Protein AF-A0A397J0Q1-F1 (afdb_mo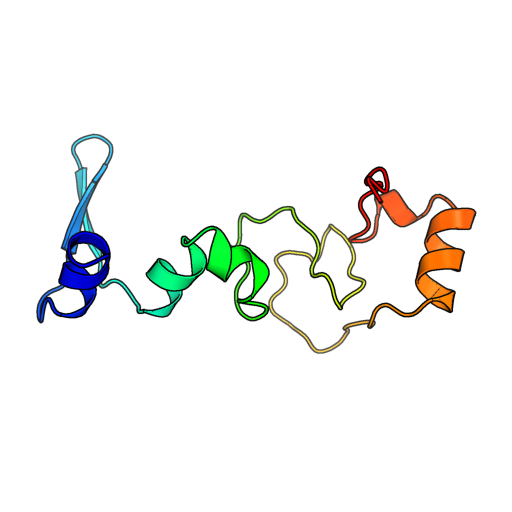nomer)

Organism: NCBI:txid1348612

Mean predicted aligned error: 14.28 Å

Structure (mmCIF, N/CA/C/O backbone):
data_AF-A0A397J0Q1-F1
#
_entry.id   AF-A0A397J0Q1-F1
#
loop_
_atom_site.group_PDB
_atom_site.id
_atom_site.type_symbol
_atom_site.label_atom_id
_atom_site.label_alt_id
_atom_site.label_comp_id
_atom_site.label_asym_id
_atom_site.label_entity_id
_atom_site.label_seq_id
_atom_site.pdbx_PDB_ins_code
_atom_site.Cartn_x
_atom_site.Cartn_y
_atom_site.Cartn_z
_atom_site.occupancy
_atom_site.B_iso_or_equiv
_atom_site.auth_seq_id
_atom_site.auth_comp_id
_atom_site.auth_asym_id
_atom_sit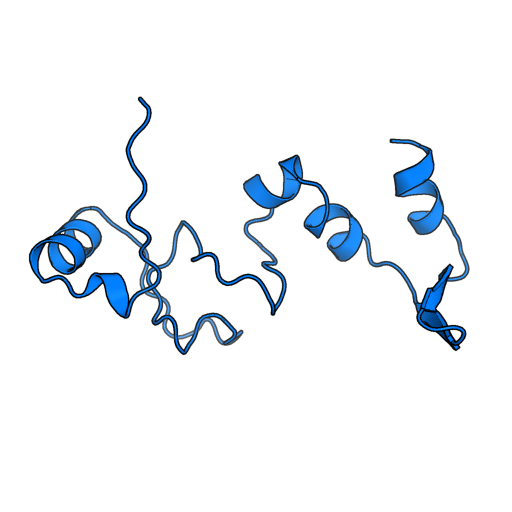e.auth_atom_id
_atom_site.pdbx_PDB_model_num
ATOM 1 N N . MET A 1 1 ? -22.865 7.615 4.400 1.00 51.72 1 MET A N 1
ATOM 2 C CA . MET A 1 1 ? -21.792 8.435 5.010 1.00 51.72 1 MET A CA 1
ATOM 3 C C . MET A 1 1 ? -21.986 8.712 6.497 1.00 51.72 1 MET A C 1
ATOM 5 O O . MET A 1 1 ? -21.032 8.515 7.226 1.00 51.72 1 MET A O 1
ATOM 9 N N . LYS A 1 2 ? -23.176 9.136 6.961 1.00 54.31 2 LYS A N 1
ATOM 10 C CA . LYS A 1 2 ? -23.415 9.513 8.373 1.00 54.31 2 LYS A CA 1
ATOM 11 C C . LYS A 1 2 ? -22.987 8.423 9.381 1.00 54.31 2 LYS A C 1
ATOM 13 O O . LYS A 1 2 ? -22.084 8.662 10.166 1.00 54.31 2 LYS A O 1
ATOM 18 N N . PHE A 1 3 ? -23.471 7.192 9.191 1.00 59.56 3 PHE A N 1
ATOM 19 C CA . PHE A 1 3 ? -23.127 6.020 10.016 1.00 59.56 3 PHE A CA 1
ATOM 20 C C . PHE A 1 3 ? -21.631 5.677 10.104 1.00 59.56 3 PHE A C 1
ATOM 22 O O . PHE A 1 3 ? -21.188 5.120 11.099 1.00 59.56 3 PHE A O 1
ATOM 29 N N . LE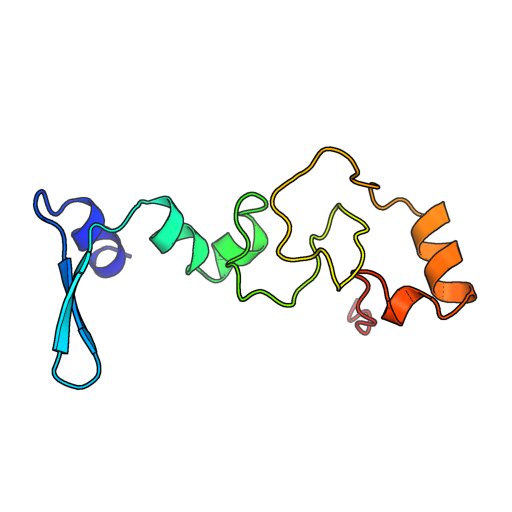U A 1 4 ? -20.848 5.992 9.069 1.00 60.00 4 LEU A N 1
ATOM 30 C CA . LEU A 1 4 ? -19.419 5.658 9.006 1.00 60.00 4 LEU A CA 1
ATOM 31 C C . LEU A 1 4 ? -18.555 6.659 9.787 1.00 60.00 4 LEU A C 1
ATOM 33 O O . LEU A 1 4 ? -17.456 6.327 10.215 1.00 60.00 4 LEU A O 1
ATOM 37 N N . LEU A 1 5 ? -19.051 7.887 9.965 1.00 66.25 5 LEU A N 1
ATOM 38 C CA . LEU A 1 5 ? -18.336 8.967 10.646 1.00 66.25 5 LEU A CA 1
ATOM 39 C C . LEU A 1 5 ? -18.799 9.161 12.090 1.00 66.25 5 LEU A C 1
ATOM 41 O O . LEU A 1 5 ? -18.054 9.739 12.877 1.00 66.25 5 LEU A O 1
ATOM 45 N N . ASP A 1 6 ? -19.984 8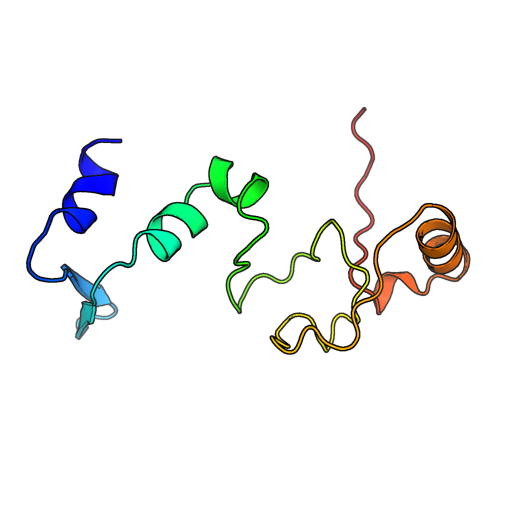.664 12.452 1.00 69.69 6 ASP A N 1
ATOM 46 C CA . ASP A 1 6 ? -20.511 8.708 13.822 1.00 69.69 6 ASP A CA 1
ATOM 47 C C . ASP A 1 6 ? -19.486 8.268 14.888 1.00 69.69 6 ASP A C 1
ATOM 49 O O . ASP A 1 6 ? -19.378 8.943 15.918 1.00 69.69 6 ASP A O 1
ATOM 53 N N . PRO A 1 7 ? -18.642 7.245 14.649 1.00 67.62 7 PRO A N 1
ATOM 54 C CA . PRO A 1 7 ? -17.654 6.848 15.640 1.00 67.62 7 PRO A CA 1
ATOM 55 C C . PRO A 1 7 ? -16.466 7.807 15.817 1.00 67.62 7 PRO A C 1
ATOM 57 O O . PRO A 1 7 ? -15.815 7.768 16.855 1.00 67.62 7 PRO A O 1
ATOM 60 N N . LEU A 1 8 ? -16.190 8.704 14.861 1.00 65.69 8 LEU A N 1
ATOM 61 C CA . LEU A 1 8 ? -15.172 9.761 15.021 1.00 65.69 8 LEU A CA 1
ATOM 62 C C . LEU A 1 8 ? -15.626 10.863 15.975 1.00 65.69 8 LEU A C 1
ATOM 64 O O . LEU A 1 8 ? -14.802 11.561 16.565 1.00 65.69 8 LEU A O 1
ATOM 68 N N . PHE A 1 9 ? -16.940 11.040 16.102 1.00 69.38 9 PHE A N 1
ATOM 69 C CA . PHE A 1 9 ? -17.544 12.014 17.005 1.00 69.38 9 PHE A CA 1
ATOM 70 C C . PHE A 1 9 ? -17.837 11.418 18.385 1.00 69.38 9 PHE A C 1
ATOM 72 O O . PHE A 1 9 ? -18.211 12.147 19.312 1.00 69.38 9 PHE A O 1
ATOM 79 N N . ALA A 1 10 ? -17.639 10.108 18.551 1.00 68.62 10 ALA A N 1
ATOM 80 C CA . ALA A 1 10 ? -17.721 9.457 19.841 1.00 68.62 10 ALA A CA 1
ATOM 81 C C . ALA A 1 10 ? -16.556 9.935 20.725 1.00 68.62 10 ALA A C 1
ATOM 83 O O . ALA A 1 10 ? -15.382 9.685 20.468 1.00 68.62 10 ALA A O 1
ATOM 84 N N . LYS A 1 11 ? -16.883 10.660 21.803 1.00 64.94 11 LYS A N 1
ATOM 85 C CA . LYS A 1 11 ? -15.894 11.153 22.787 1.00 64.94 11 LYS A CA 1
ATOM 86 C C . LYS A 1 11 ? -15.173 10.025 23.533 1.00 64.94 11 LYS A C 1
ATOM 88 O O . LYS A 1 11 ? -14.148 10.261 24.165 1.00 64.94 11 LYS A O 1
ATOM 93 N N . LYS A 1 12 ? -15.749 8.827 23.510 1.00 70.44 12 LYS A N 1
ATOM 94 C CA . LYS A 1 12 ? -15.180 7.582 24.017 1.00 70.44 12 LYS A CA 1
ATOM 95 C C . LYS A 1 12 ? -15.006 6.681 22.794 1.00 70.44 12 LYS A C 1
ATOM 97 O O . LYS A 1 12 ? -15.858 6.744 21.914 1.00 70.44 12 LYS A O 1
ATOM 102 N N . GLY A 1 13 ? -13.904 5.933 22.720 1.00 72.69 13 GLY A N 1
ATOM 103 C CA . GLY A 1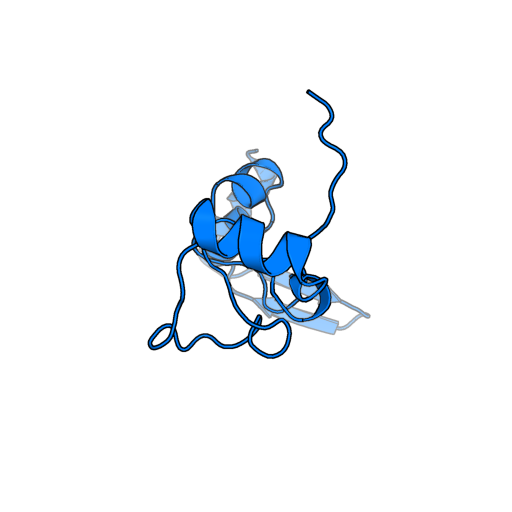 13 ? -13.626 5.002 21.619 1.00 72.69 13 GLY A CA 1
ATOM 104 C C . GLY A 1 13 ? -14.745 3.977 21.394 1.00 72.69 13 GLY A C 1
ATOM 105 O O . GLY A 1 13 ? -15.784 4.012 22.049 1.00 72.69 13 GLY A O 1
ATOM 106 N N . ILE A 1 14 ? -14.531 3.059 20.464 1.00 81.12 14 ILE A N 1
ATOM 107 C CA . ILE A 1 14 ? -15.488 2.010 20.119 1.00 81.12 14 ILE A CA 1
ATOM 108 C C . ILE A 1 14 ? -14.986 0.682 20.691 1.00 81.12 14 ILE A C 1
ATOM 110 O O . ILE A 1 14 ? -13.781 0.435 20.727 1.00 81.12 14 ILE A O 1
ATOM 114 N N . ASP A 1 15 ? -15.912 -0.183 21.081 1.00 85.12 15 ASP A N 1
ATOM 115 C CA . ASP A 1 15 ? -15.634 -1.580 21.395 1.00 85.12 15 ASP A CA 1
ATOM 116 C C . ASP A 1 15 ? -15.806 -2.440 20.129 1.00 85.12 15 ASP A C 1
ATOM 118 O O . ASP A 1 15 ? -16.863 -2.425 19.495 1.00 85.12 15 ASP A O 1
ATOM 122 N N . LEU A 1 16 ? -14.755 -3.160 19.732 1.00 79.38 16 LEU A N 1
ATOM 123 C CA . LEU A 1 16 ? -14.766 -4.157 18.657 1.00 79.38 16 LEU A CA 1
ATOM 124 C C . LEU A 1 16 ? -14.967 -5.539 19.251 1.00 79.38 16 LEU A C 1
ATOM 126 O O . LEU A 1 16 ? -14.149 -5.980 20.048 1.00 79.38 16 LEU A O 1
ATOM 130 N N . GLU A 1 17 ? -16.000 -6.244 18.814 1.00 86.50 17 GLU A N 1
ATOM 131 C CA . GLU A 1 17 ? -16.173 -7.654 19.144 1.00 86.50 17 GLU A CA 1
ATOM 132 C C . GLU A 1 17 ? -15.586 -8.514 18.018 1.00 86.50 17 GLU A C 1
ATOM 134 O O . GLU A 1 17 ? -16.031 -8.440 16.871 1.00 86.50 17 GLU A O 1
ATOM 139 N N . VAL A 1 18 ? -14.551 -9.293 18.334 1.00 84.75 18 VAL A N 1
ATOM 140 C CA . VAL A 1 18 ? -13.865 -10.204 17.408 1.00 84.75 18 VAL A CA 1
ATOM 141 C C . VAL A 1 18 ? -13.650 -11.522 18.135 1.00 84.75 18 VAL A C 1
ATOM 143 O O . VAL A 1 18 ? -13.109 -11.524 19.232 1.00 84.75 18 VAL A O 1
ATOM 146 N N . ASP A 1 19 ? -14.087 -12.633 17.543 1.00 90.19 19 ASP A N 1
ATOM 147 C CA . ASP A 1 19 ? -13.936 -13.978 18.118 1.00 90.19 19 ASP A CA 1
ATOM 148 C C . ASP A 1 19 ? -14.421 -14.090 19.583 1.00 90.19 19 ASP A C 1
ATOM 150 O O . ASP A 1 19 ? -13.792 -14.733 20.419 1.00 90.19 19 ASP A O 1
ATOM 154 N N . ASN A 1 20 ? -15.568 -13.466 19.890 1.00 91.19 20 ASN A N 1
ATOM 155 C CA . ASN A 1 20 ? -16.161 -13.343 21.233 1.00 91.19 20 ASN A CA 1
ATOM 156 C C . ASN A 1 20 ? -15.303 -12.581 22.264 1.00 91.19 20 ASN A C 1
ATOM 158 O O . ASN A 1 20 ? -15.596 -12.612 23.461 1.00 91.19 20 ASN A O 1
ATOM 162 N N . GLU A 1 21 ? -14.267 -11.874 21.824 1.00 84.31 21 GLU A N 1
ATOM 163 C CA . GLU A 1 21 ? -13.464 -10.985 22.653 1.00 84.31 21 GLU A CA 1
ATOM 164 C C . GLU A 1 21 ? -13.755 -9.523 22.308 1.00 84.31 21 GLU A C 1
ATOM 166 O O . GLU A 1 21 ? -13.933 -9.155 21.146 1.00 84.31 21 GLU A O 1
ATOM 171 N N . THR A 1 22 ? -13.809 -8.668 23.331 1.00 87.56 22 THR A N 1
ATOM 172 C CA . THR A 1 22 ? -14.044 -7.231 23.159 1.00 87.56 22 THR A CA 1
ATOM 173 C C . THR A 1 22 ? -12.739 -6.448 23.254 1.00 87.56 22 THR A C 1
ATOM 175 O O . THR A 1 22 ? -12.060 -6.458 24.281 1.00 87.56 22 THR A O 1
ATOM 178 N N . TYR A 1 23 ? -12.428 -5.706 22.198 1.00 79.94 23 TYR A N 1
ATOM 179 C CA . TYR A 1 23 ? -11.254 -4.857 22.072 1.00 79.94 23 TYR A CA 1
ATOM 180 C C . TYR A 1 23 ? -11.660 -3.385 22.069 1.00 79.94 23 TYR A C 1
ATOM 182 O O . TYR A 1 23 ? -12.352 -2.921 21.164 1.00 79.94 23 TYR A O 1
ATOM 190 N N . TRP A 1 24 ? -11.183 -2.621 23.049 1.00 80.81 24 TRP A N 1
ATOM 191 C CA . TRP A 1 24 ? -11.391 -1.175 23.062 1.00 80.81 24 TRP A CA 1
ATOM 192 C C . TRP A 1 24 ? -10.417 -0.492 22.101 1.00 80.81 24 TRP A C 1
ATOM 194 O O . TRP A 1 24 ? -9.199 -0.635 22.238 1.00 80.81 24 TRP A O 1
ATOM 204 N N . PHE A 1 25 ? -10.931 0.288 21.150 1.00 75.12 25 PHE A N 1
ATOM 205 C CA . PHE A 1 25 ? -10.090 1.039 20.226 1.00 75.12 25 PHE A CA 1
ATOM 206 C C . PHE A 1 25 ? -10.596 2.462 19.993 1.00 75.12 25 PHE A C 1
ATOM 208 O O . PHE A 1 25 ? -11.792 2.744 19.954 1.00 75.12 25 PHE A O 1
ATOM 215 N N . PHE A 1 26 ? -9.662 3.393 19.808 1.00 75.81 26 PHE A N 1
ATOM 216 C CA . PHE A 1 26 ? -9.983 4.767 19.440 1.00 75.81 26 PHE A CA 1
ATOM 217 C C . PHE A 1 26 ? -9.729 4.957 17.939 1.00 75.81 26 PHE A C 1
ATOM 219 O O . PHE A 1 26 ? -8.560 4.991 17.531 1.00 75.81 26 PHE A O 1
ATOM 226 N N . PRO A 1 27 ? -10.775 5.057 17.097 1.00 66.31 27 PRO A N 1
ATOM 227 C CA . PRO A 1 27 ? -10.594 5.226 15.662 1.00 66.31 27 PRO A CA 1
ATOM 228 C C . PRO A 1 27 ? -9.902 6.564 15.391 1.00 66.31 27 PRO A C 1
ATOM 230 O O . PRO A 1 27 ? -10.419 7.636 15.705 1.00 66.31 27 PRO A O 1
ATOM 233 N N . ARG A 1 28 ? -8.717 6.524 14.778 1.00 66.88 28 ARG A N 1
ATOM 234 C CA . ARG A 1 28 ? -8.123 7.734 14.204 1.00 66.88 28 ARG A CA 1
ATOM 235 C C . ARG A 1 28 ? -8.790 7.996 12.859 1.00 66.88 28 ARG A C 1
ATOM 237 O O . ARG A 1 28 ? -9.037 7.062 12.102 1.00 66.88 28 ARG A O 1
ATOM 244 N N . ILE A 1 29 ? -9.022 9.269 12.533 1.00 64.75 29 ILE A N 1
ATOM 245 C CA . ILE A 1 29 ? -9.557 9.704 11.227 1.00 64.75 29 ILE A CA 1
ATOM 246 C C . ILE A 1 29 ? -8.780 9.052 10.071 1.00 64.75 29 ILE A C 1
ATOM 248 O O . ILE A 1 29 ? -9.373 8.634 9.082 1.00 64.75 29 ILE A O 1
ATOM 252 N N . SER A 1 30 ? -7.465 8.881 10.236 1.00 56.41 30 SER A N 1
ATOM 253 C CA . SER A 1 30 ? -6.601 8.188 9.280 1.00 56.41 30 SER A CA 1
ATOM 254 C C . SER A 1 30 ? -7.038 6.750 8.989 1.00 56.41 30 SER A C 1
ATOM 256 O O . SER A 1 30 ? -6.985 6.347 7.837 1.00 56.41 30 SER A O 1
ATOM 258 N N . THR A 1 31 ? -7.494 5.991 9.987 1.00 63.31 31 THR A N 1
ATOM 259 C CA . THR A 1 31 ? -7.925 4.593 9.821 1.00 63.31 31 THR A CA 1
ATOM 260 C C . THR A 1 31 ? -9.197 4.503 8.978 1.00 63.31 31 THR A C 1
ATOM 262 O O . THR A 1 31 ? -9.257 3.707 8.051 1.00 63.31 31 THR A O 1
ATOM 265 N N . ILE A 1 32 ? -10.176 5.380 9.228 1.00 65.56 32 ILE A N 1
ATOM 266 C CA . ILE A 1 32 ? -11.442 5.403 8.474 1.00 65.56 32 ILE A CA 1
ATOM 267 C C . ILE A 1 32 ? -11.227 5.886 7.037 1.00 65.56 32 ILE A C 1
ATOM 269 O O . ILE A 1 32 ? -11.848 5.375 6.111 1.00 65.56 32 ILE A O 1
ATOM 273 N N . ILE A 1 33 ? -10.328 6.856 6.838 1.00 62.12 33 ILE A N 1
ATOM 274 C CA . ILE A 1 33 ? -9.955 7.305 5.495 1.00 62.12 33 ILE A CA 1
ATOM 275 C C . ILE A 1 33 ? -9.206 6.192 4.748 1.00 62.12 33 ILE A C 1
ATOM 277 O O . ILE A 1 33 ? -9.497 5.981 3.583 1.00 62.12 33 ILE A O 1
ATOM 281 N N . CYS A 1 34 ? -8.293 5.449 5.382 1.00 56.84 34 CYS A N 1
ATOM 282 C CA . CYS A 1 34 ? -7.551 4.376 4.700 1.00 56.84 34 CYS A CA 1
ATOM 283 C C . CYS A 1 34 ? -8.445 3.229 4.199 1.00 56.84 34 CYS A C 1
ATOM 285 O O . CYS A 1 34 ? -8.127 2.630 3.174 1.00 56.84 34 CYS A O 1
ATOM 287 N N . ASP A 1 35 ? -9.553 2.947 4.888 1.00 55.81 35 ASP A N 1
ATOM 288 C CA . ASP A 1 35 ? -10.499 1.890 4.504 1.00 55.81 35 ASP A CA 1
ATOM 289 C C . ASP A 1 35 ? -11.531 2.330 3.453 1.00 55.81 35 ASP A C 1
ATOM 291 O O . ASP A 1 35 ? -12.286 1.505 2.936 1.00 55.81 35 ASP A O 1
ATOM 295 N N . TRP A 1 36 ? -11.585 3.616 3.096 1.00 68.62 36 TRP A N 1
ATOM 296 C CA . TRP A 1 36 ? -12.502 4.084 2.060 1.00 68.62 36 TRP A CA 1
ATOM 297 C C . TRP A 1 36 ? -11.940 3.708 0.671 1.00 68.62 36 TRP A C 1
ATOM 299 O O . TRP A 1 36 ? -10.854 4.172 0.330 1.00 68.62 36 TRP A O 1
ATOM 309 N N . PRO A 1 37 ? -12.644 2.923 -0.173 1.00 55.47 37 PRO A N 1
ATOM 310 C CA . PRO A 1 37 ? -12.150 2.513 -1.496 1.00 55.47 37 PRO A CA 1
ATOM 311 C C . PRO A 1 37 ? -11.710 3.678 -2.406 1.00 55.47 37 PRO A C 1
ATOM 313 O O . PRO A 1 37 ? -10.679 3.594 -3.074 1.00 55.47 37 PRO A O 1
ATOM 316 N N . GLU A 1 38 ? -12.429 4.800 -2.398 1.00 53.22 38 GLU A N 1
ATOM 317 C CA . GLU A 1 38 ? -12.036 6.018 -3.108 1.00 53.22 38 GLU A CA 1
ATOM 318 C C . GLU A 1 38 ? -10.797 6.673 -2.485 1.00 53.22 38 GLU A C 1
ATOM 320 O O . GLU A 1 38 ? -9.895 7.098 -3.206 1.00 53.22 38 GLU A O 1
ATOM 325 N N . ALA A 1 39 ? -10.694 6.714 -1.155 1.00 52.09 39 ALA A N 1
ATOM 326 C CA . ALA A 1 39 ? -9.517 7.266 -0.500 1.00 52.09 39 ALA A CA 1
ATOM 327 C C . ALA A 1 39 ? -8.300 6.343 -0.615 1.00 52.09 39 ALA A C 1
ATOM 329 O O . ALA A 1 39 ? -7.209 6.867 -0.728 1.00 52.09 39 ALA A O 1
ATOM 330 N N . ALA A 1 40 ? -8.445 5.022 -0.736 1.00 53.88 40 ALA A N 1
ATOM 331 C CA . ALA A 1 40 ? -7.337 4.110 -1.032 1.00 53.88 40 ALA A CA 1
ATOM 332 C C . ALA A 1 40 ? -6.611 4.472 -2.346 1.00 53.88 40 ALA A C 1
ATOM 334 O O . ALA A 1 40 ? -5.432 4.160 -2.523 1.00 53.88 40 ALA A O 1
ATOM 335 N N . THR A 1 41 ? -7.300 5.179 -3.247 1.00 48.78 41 THR A N 1
ATOM 336 C CA . THR A 1 41 ? -6.733 5.713 -4.492 1.00 48.78 41 THR A CA 1
ATOM 337 C C . THR A 1 41 ? -5.996 7.048 -4.276 1.00 48.78 41 THR A C 1
ATOM 339 O O . THR A 1 41 ? -5.011 7.317 -4.960 1.00 48.78 41 THR A O 1
ATOM 342 N N . PHE A 1 42 ? -6.422 7.871 -3.305 1.00 45.19 42 PHE A N 1
ATOM 343 C CA . PHE A 1 42 ? -5.898 9.226 -3.048 1.00 45.19 42 PHE A CA 1
ATOM 344 C C . PHE A 1 42 ? -4.951 9.348 -1.842 1.00 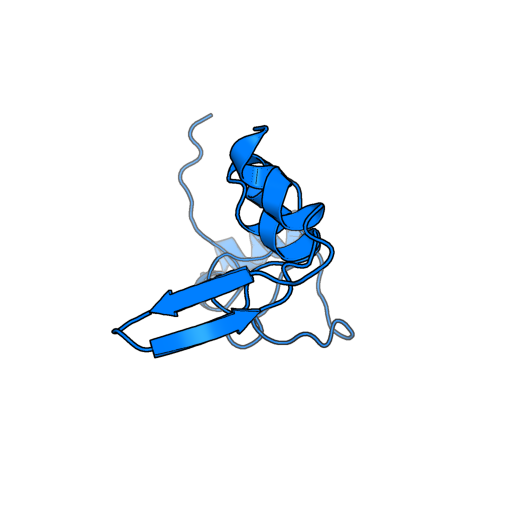45.19 42 PHE A C 1
ATOM 346 O O . PHE A 1 42 ? -4.082 10.222 -1.830 1.00 45.19 42 PHE A O 1
ATOM 353 N N . SER A 1 43 ? -5.095 8.508 -0.817 1.00 46.69 43 SER A N 1
ATOM 354 C CA . SER A 1 43 ? -4.321 8.521 0.421 1.00 46.69 43 SER A CA 1
ATOM 355 C C . SER A 1 43 ? -2.966 7.872 0.176 1.00 46.69 43 SER A C 1
ATOM 357 O O . SER A 1 43 ? -2.632 6.800 0.673 1.00 46.69 43 SER A O 1
ATOM 359 N N . LEU A 1 44 ? -2.145 8.592 -0.575 1.00 50.16 44 LEU A N 1
ATOM 360 C CA . LEU A 1 44 ? -0.721 8.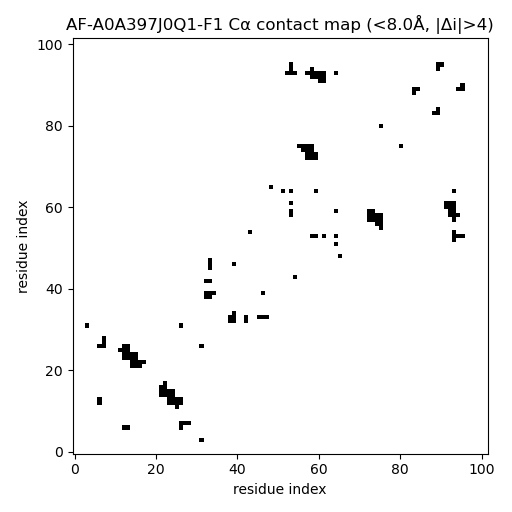377 -0.809 1.00 50.16 44 LEU A CA 1
ATOM 361 C C . LEU A 1 44 ? 0.127 8.420 0.478 1.00 50.16 44 LEU A C 1
ATOM 363 O O . LEU A 1 44 ? 1.344 8.523 0.398 1.00 50.16 44 LEU A O 1
ATOM 367 N N . VAL A 1 45 ? -0.476 8.403 1.666 1.00 40.88 45 VAL A N 1
ATOM 368 C CA . VAL A 1 45 ? 0.222 8.678 2.929 1.00 40.88 45 VAL A CA 1
ATOM 369 C C . VAL A 1 45 ? 0.225 7.470 3.858 1.00 40.88 45 VAL A C 1
ATOM 371 O O . VAL A 1 45 ? 1.146 7.339 4.652 1.00 40.88 45 VAL A O 1
ATOM 374 N N . TYR A 1 46 ? -0.724 6.540 3.734 1.00 42.28 46 TYR A N 1
ATOM 375 C CA . TYR A 1 46 ? -0.708 5.318 4.535 1.00 42.28 46 TYR A CA 1
ATOM 376 C C . TYR A 1 46 ? -1.273 4.155 3.727 1.00 42.28 46 TYR A C 1
ATOM 378 O O . TYR A 1 46 ? -2.481 3.995 3.577 1.00 42.28 46 TYR A O 1
ATOM 386 N N . LYS A 1 47 ? -0.379 3.320 3.200 1.00 52.06 47 LYS A N 1
ATOM 387 C CA . LYS A 1 47 ? -0.741 1.942 2.884 1.00 52.06 47 LYS A CA 1
ATOM 388 C C . LYS A 1 47 ? -0.731 1.167 4.193 1.00 52.06 47 LYS A C 1
ATOM 390 O O . LYS A 1 47 ? 0.227 1.271 4.952 1.00 52.06 47 LYS A O 1
ATOM 395 N N . SER A 1 48 ? -1.802 0.422 4.462 1.00 48.56 48 SER A N 1
ATOM 396 C CA . SER A 1 48 ? -1.828 -0.566 5.547 1.00 48.56 48 SER A CA 1
ATOM 397 C C . SER A 1 48 ? -0.557 -1.422 5.495 1.00 48.56 48 SER A C 1
ATOM 399 O O . SER A 1 48 ? -0.094 -1.755 4.403 1.00 48.56 48 SER A O 1
ATOM 401 N N . THR A 1 49 ? -0.012 -1.812 6.648 1.00 48.31 49 THR A N 1
ATOM 402 C CA . THR A 1 49 ? 1.141 -2.728 6.756 1.00 48.31 49 THR A CA 1
ATOM 403 C C . THR A 1 49 ? 0.928 -4.052 6.014 1.00 48.31 49 THR A C 1
ATOM 405 O O . THR A 1 49 ? 1.900 -4.707 5.656 1.00 48.31 49 THR A O 1
ATOM 408 N N . ASN A 1 50 ? -0.325 -4.409 5.707 1.00 48.25 50 ASN A N 1
ATOM 409 C CA . ASN A 1 50 ? -0.697 -5.589 4.921 1.00 48.25 50 ASN A CA 1
ATOM 410 C C . ASN A 1 50 ? -0.908 -5.313 3.418 1.00 48.25 50 ASN A C 1
ATOM 412 O O . ASN A 1 50 ? -1.288 -6.210 2.662 1.00 48.25 50 ASN A O 1
ATOM 416 N N . SER A 1 51 ? -0.699 -4.081 2.945 1.00 52.75 51 SER A N 1
ATOM 417 C CA . SER A 1 51 ? -0.848 -3.747 1.530 1.00 52.75 51 SER A CA 1
ATOM 418 C C . SER A 1 51 ? 0.359 -4.234 0.728 1.00 52.75 51 SER A C 1
ATOM 420 O O . SER A 1 51 ? 1.354 -3.530 0.577 1.00 52.75 51 SER A O 1
ATOM 422 N N . ASN A 1 52 ? 0.195 -5.375 0.062 1.00 54.03 52 ASN A N 1
ATOM 423 C CA . ASN A 1 52 ? 1.144 -5.893 -0.933 1.00 54.03 52 ASN A CA 1
ATOM 424 C C . ASN A 1 52 ? 1.177 -5.087 -2.246 1.00 54.03 52 ASN A C 1
ATOM 426 O O . ASN A 1 52 ? 1.865 -5.468 -3.196 1.00 54.03 52 ASN A O 1
ATOM 430 N N . PHE A 1 53 ? 0.401 -4.004 -2.357 1.00 54.50 53 PHE A N 1
ATOM 431 C CA . PHE A 1 53 ? 0.433 -3.175 -3.550 1.00 54.50 53 PHE A CA 1
ATOM 432 C C . PHE A 1 53 ? 1.582 -2.171 -3.487 1.00 54.50 53 PHE A C 1
ATOM 434 O O . PHE A 1 53 ? 1.738 -1.467 -2.490 1.00 54.50 53 PHE A O 1
ATOM 441 N N . PRO A 1 54 ? 2.321 -1.992 -4.583 1.00 55.97 54 PRO A N 1
ATOM 442 C CA . PRO A 1 54 ? 3.443 -1.074 -4.618 1.00 55.97 54 PRO A CA 1
ATOM 443 C C . PRO A 1 54 ? 3.016 0.397 -4.606 1.00 55.97 54 PRO A C 1
ATOM 445 O O . PRO A 1 54 ? 1.988 0.754 -5.184 1.00 55.97 54 PRO A O 1
ATOM 448 N N . TYR A 1 55 ? 3.769 1.262 -3.922 1.00 67.12 55 TYR A N 1
ATOM 449 C CA . TYR A 1 55 ? 3.538 2.710 -3.945 1.00 67.12 55 TYR A CA 1
ATOM 450 C C . TYR A 1 55 ? 3.684 3.242 -5.377 1.00 67.12 55 TYR A C 1
ATOM 452 O O . TYR A 1 55 ? 4.644 2.898 -6.065 1.00 67.12 55 TYR A O 1
ATOM 460 N N . HIS A 1 56 ? 2.723 4.040 -5.846 1.00 68.88 56 HIS A N 1
ATOM 461 C CA . HIS A 1 56 ? 2.647 4.396 -7.267 1.00 68.88 56 HIS A CA 1
ATOM 462 C C . HIS A 1 56 ? 3.770 5.345 -7.712 1.00 68.88 56 HIS A C 1
ATOM 464 O O . HIS A 1 56 ? 4.150 5.305 -8.874 1.00 68.88 56 HIS A O 1
ATOM 470 N N . PHE A 1 57 ? 4.329 6.146 -6.800 1.00 73.62 57 PHE A N 1
ATOM 471 C CA . PHE A 1 57 ? 5.412 7.085 -7.117 1.00 73.62 57 PHE A CA 1
ATOM 472 C C . PHE A 1 57 ? 6.812 6.530 -6.871 1.00 73.62 57 PHE A C 1
ATOM 474 O O . PHE A 1 57 ? 7.781 7.072 -7.395 1.00 73.62 57 PHE A O 1
ATOM 481 N N . CYS A 1 58 ? 6.939 5.473 -6.072 1.00 80.06 58 CYS A N 1
ATOM 482 C CA . CYS A 1 58 ? 8.231 4.989 -5.604 1.00 80.06 58 CYS A CA 1
ATOM 483 C C . CYS A 1 58 ? 8.523 3.610 -6.179 1.00 80.06 58 CYS A C 1
ATOM 485 O O . CYS A 1 58 ? 7.632 2.769 -6.353 1.00 80.06 58 CYS A O 1
ATOM 487 N N . LEU A 1 59 ? 9.796 3.398 -6.464 1.00 82.75 59 LEU A N 1
ATOM 488 C CA . LEU A 1 59 ? 10.370 2.136 -6.861 1.00 82.75 59 LEU A CA 1
ATOM 489 C C . LEU A 1 59 ? 11.161 1.604 -5.667 1.00 82.75 59 LEU A C 1
ATOM 491 O O . LEU A 1 59 ? 12.167 2.182 -5.271 1.00 82.75 59 LEU A O 1
ATOM 495 N N . ILE A 1 60 ? 10.640 0.555 -5.040 1.00 82.19 60 ILE A N 1
ATOM 496 C CA . ILE A 1 60 ? 11.166 -0.001 -3.789 1.00 82.19 60 ILE A CA 1
ATOM 497 C C . ILE A 1 60 ? 11.211 -1.518 -3.954 1.00 82.19 60 ILE A C 1
ATOM 499 O O . ILE A 1 60 ? 10.337 -2.089 -4.609 1.00 82.19 60 ILE A O 1
ATOM 503 N N . SER A 1 61 ? 12.201 -2.181 -3.363 1.00 81.81 61 SER A N 1
ATOM 504 C CA . SER A 1 61 ? 12.215 -3.644 -3.294 1.00 81.81 61 SER A CA 1
ATOM 505 C C . SER A 1 61 ? 10.948 -4.166 -2.613 1.00 81.81 61 SER A C 1
ATOM 507 O O . SER A 1 61 ? 10.501 -3.615 -1.604 1.00 81.81 61 SER A O 1
ATOM 509 N N . LYS A 1 62 ? 10.391 -5.280 -3.096 1.00 79.69 62 LYS A N 1
ATOM 510 C CA . LYS A 1 62 ? 9.252 -5.933 -2.432 1.00 79.69 62 LYS A CA 1
ATOM 511 C C . LYS A 1 62 ? 9.545 -6.306 -0.980 1.00 79.69 62 LYS A C 1
ATOM 513 O O . LYS A 1 62 ? 8.644 -6.255 -0.149 1.00 79.69 62 LYS A O 1
ATOM 518 N N . THR A 1 63 ? 10.799 -6.625 -0.663 1.00 82.50 63 THR A N 1
ATOM 519 C CA . THR A 1 63 ? 11.234 -6.953 0.705 1.00 82.50 63 THR A CA 1
ATOM 520 C C . THR A 1 63 ? 11.179 -5.761 1.660 1.00 82.50 63 THR A C 1
ATOM 522 O O . THR A 1 63 ? 11.156 -5.954 2.870 1.00 82.50 63 THR A O 1
ATOM 525 N N . LEU A 1 64 ? 11.139 -4.538 1.127 1.00 78.75 64 LEU A N 1
ATOM 526 C CA . LEU A 1 64 ? 11.147 -3.290 1.888 1.00 78.75 64 LEU A CA 1
ATOM 527 C C . LEU A 1 64 ? 9.789 -2.575 1.861 1.00 78.75 64 LEU A C 1
ATOM 529 O O . LEU A 1 64 ? 9.694 -1.446 2.325 1.00 78.75 64 LEU A O 1
ATOM 533 N N . LEU A 1 65 ? 8.721 -3.208 1.355 1.00 73.75 65 LEU A N 1
ATOM 534 C CA . LEU A 1 65 ? 7.390 -2.583 1.269 1.00 73.75 65 LEU A CA 1
ATOM 535 C C . LEU A 1 65 ? 6.809 -2.189 2.634 1.00 73.75 65 LEU A C 1
ATOM 537 O O . LEU A 1 65 ? 6.030 -1.242 2.705 1.00 73.75 65 LEU A O 1
ATOM 541 N N . SER A 1 66 ? 7.179 -2.902 3.700 1.00 69.69 66 SER A N 1
ATOM 542 C CA . SER A 1 66 ? 6.786 -2.591 5.077 1.00 69.69 66 SER A CA 1
ATOM 543 C C . SER A 1 66 ? 7.782 -1.683 5.804 1.00 69.69 66 SER A C 1
ATOM 545 O O . SER A 1 66 ? 7.546 -1.344 6.962 1.00 69.69 66 SER A O 1
ATOM 547 N N . ASN A 1 67 ? 8.908 -1.327 5.174 1.00 72.50 67 ASN A N 1
ATOM 548 C CA . ASN A 1 67 ? 9.889 -0.447 5.788 1.00 72.50 67 ASN A CA 1
ATOM 549 C C . ASN A 1 67 ? 9.356 0.992 5.784 1.00 72.50 67 ASN A C 1
ATOM 551 O O . ASN A 1 67 ? 9.028 1.546 4.737 1.00 72.50 67 ASN A O 1
ATOM 555 N N . THR A 1 68 ? 9.258 1.583 6.972 1.00 70.81 68 THR A N 1
ATOM 556 C CA . THR A 1 68 ? 8.806 2.965 7.166 1.00 70.81 68 THR A CA 1
ATOM 557 C C . THR A 1 68 ? 9.945 3.978 7.092 1.00 70.81 68 THR A C 1
ATOM 559 O O . THR A 1 68 ? 9.680 5.176 7.130 1.00 70.81 68 THR A O 1
ATOM 562 N N . ASP A 1 69 ? 11.200 3.526 7.030 1.00 75.75 69 ASP A N 1
ATOM 563 C CA . ASP A 1 69 ? 12.349 4.394 6.788 1.00 75.75 69 ASP A CA 1
ATOM 564 C C . ASP A 1 69 ? 12.378 4.810 5.310 1.00 75.75 69 ASP A C 1
ATOM 566 O O . ASP A 1 69 ? 12.510 3.980 4.410 1.00 75.75 69 ASP A O 1
ATOM 570 N N . LEU A 1 70 ? 12.204 6.111 5.074 1.00 70.00 70 LEU A N 1
ATOM 571 C CA . LEU A 1 70 ? 12.076 6.711 3.746 1.00 70.00 70 LEU A CA 1
ATOM 572 C C . LEU A 1 70 ? 13.395 7.334 3.247 1.00 70.00 70 LEU A C 1
ATOM 574 O O . LEU A 1 70 ? 13.373 8.096 2.282 1.00 70.00 70 LEU A O 1
ATOM 578 N N . SER A 1 71 ? 14.521 7.067 3.916 1.00 79.31 71 SER A N 1
ATOM 579 C CA . SER A 1 71 ? 15.821 7.677 3.596 1.00 79.31 71 SER A CA 1
ATOM 580 C C . SER A 1 71 ? 16.365 7.291 2.213 1.00 79.31 71 SER A C 1
ATOM 582 O O . SER A 1 71 ? 16.888 8.160 1.520 1.00 79.31 71 SER A O 1
ATOM 584 N N . ASP A 1 72 ? 16.163 6.044 1.775 1.00 73.69 72 ASP A N 1
ATOM 585 C CA . ASP A 1 72 ? 16.644 5.516 0.486 1.00 73.69 72 ASP A CA 1
ATOM 586 C C . ASP A 1 72 ? 15.485 5.141 -0.452 1.00 73.69 72 ASP A C 1
ATOM 588 O O . ASP A 1 72 ? 15.233 3.976 -0.775 1.00 73.69 72 ASP A O 1
ATOM 592 N N . ILE A 1 73 ? 14.744 6.154 -0.908 1.00 80.00 73 ILE A N 1
ATOM 593 C CA . ILE A 1 73 ? 13.648 5.967 -1.863 1.00 80.00 73 ILE A CA 1
ATOM 594 C C . ILE A 1 73 ? 14.057 6.406 -3.259 1.00 80.00 73 ILE A C 1
ATOM 596 O O . ILE A 1 73 ? 14.371 7.568 -3.509 1.00 80.00 73 ILE A O 1
ATOM 600 N N . THR A 1 74 ? 13.924 5.482 -4.208 1.00 86.12 74 THR A N 1
ATOM 601 C CA . THR A 1 74 ? 13.988 5.806 -5.632 1.00 86.12 74 THR A CA 1
ATOM 602 C C . THR A 1 74 ? 12.597 6.174 -6.143 1.00 86.12 74 THR A C 1
ATOM 604 O O . THR A 1 74 ? 11.624 5.444 -5.937 1.00 86.12 74 THR A O 1
ATOM 607 N N . PHE A 1 75 ? 12.479 7.305 -6.836 1.00 84.25 75 PHE A N 1
ATOM 608 C CA . PHE A 1 75 ? 11.242 7.690 -7.517 1.00 84.25 75 PHE A CA 1
ATOM 609 C C . PHE A 1 75 ? 11.107 6.979 -8.862 1.00 84.25 75 PHE A C 1
ATOM 611 O O . PHE A 1 75 ? 12.094 6.738 -9.554 1.00 84.25 75 PHE A O 1
ATOM 618 N N . ARG A 1 76 ? 9.875 6.671 -9.266 1.00 84.81 76 ARG A N 1
ATOM 619 C CA . ARG A 1 76 ? 9.596 6.152 -10.608 1.00 84.81 76 ARG A CA 1
ATOM 620 C C . ARG A 1 76 ? 9.757 7.252 -11.644 1.00 84.81 76 ARG A C 1
ATOM 622 O O . ARG A 1 76 ? 9.223 8.346 -11.486 1.00 84.81 76 ARG A O 1
ATOM 629 N N . ASN A 1 77 ? 10.435 6.926 -12.731 1.00 86.31 77 ASN A N 1
ATOM 630 C CA . ASN A 1 77 ? 10.504 7.737 -13.933 1.00 86.31 77 ASN A CA 1
ATOM 631 C C . ASN A 1 77 ? 10.446 6.814 -15.160 1.00 86.31 77 ASN A C 1
ATOM 633 O O . ASN A 1 77 ? 10.455 5.592 -15.036 1.00 86.31 77 ASN A O 1
ATOM 637 N N . ASN A 1 78 ? 10.333 7.378 -16.360 1.00 86.12 78 ASN A N 1
ATOM 638 C CA . ASN A 1 78 ? 10.198 6.549 -17.559 1.00 86.12 78 ASN A CA 1
ATOM 639 C C . ASN A 1 78 ? 11.436 5.678 -17.815 1.00 86.12 78 ASN A C 1
ATOM 641 O O . ASN A 1 78 ? 11.289 4.543 -18.256 1.00 86.12 78 ASN A O 1
ATOM 645 N N . GLU A 1 79 ? 12.630 6.191 -17.520 1.00 90.31 79 GLU A N 1
ATOM 646 C CA . GLU A 1 79 ? 13.902 5.517 -17.789 1.00 90.31 79 GLU A CA 1
ATOM 647 C C . GLU A 1 79 ? 14.062 4.269 -16.920 1.00 90.31 79 GLU A C 1
ATOM 649 O O . GLU A 1 79 ? 14.225 3.167 -17.442 1.00 90.31 79 GLU A O 1
ATOM 654 N N . ASN A 1 80 ? 13.913 4.411 -15.601 1.00 87.62 80 ASN A N 1
ATOM 655 C CA . ASN A 1 80 ? 14.041 3.288 -14.683 1.00 87.62 80 ASN A CA 1
ATOM 656 C C . ASN A 1 80 ? 12.914 2.270 -14.883 1.00 87.62 80 ASN A C 1
ATOM 658 O O . ASN A 1 80 ? 13.166 1.071 -14.925 1.00 87.62 80 ASN A O 1
ATOM 662 N N . MET A 1 81 ? 11.676 2.711 -15.105 1.00 85.44 81 MET A N 1
ATOM 663 C CA . MET A 1 81 ? 10.564 1.800 -15.377 1.00 85.44 81 MET A CA 1
ATOM 664 C C . MET A 1 81 ? 10.816 0.955 -16.629 1.00 85.44 81 MET A C 1
ATOM 666 O O . MET A 1 81 ? 10.533 -0.243 -16.615 1.00 85.44 81 MET A O 1
ATOM 670 N N . GLN A 1 82 ? 11.363 1.557 -17.690 1.00 87.44 82 GLN A N 1
ATOM 671 C CA . GLN A 1 82 ? 11.752 0.833 -18.898 1.00 87.44 82 GLN A CA 1
ATOM 672 C C . GLN A 1 82 ? 12.893 -0.146 -18.624 1.00 87.44 82 GLN A C 1
ATOM 674 O O . GLN A 1 82 ? 12.795 -1.304 -19.017 1.00 87.44 82 GLN A O 1
ATOM 679 N N . GLU A 1 83 ? 13.932 0.279 -17.909 1.00 90.00 83 GLU A N 1
ATOM 680 C CA . GLU A 1 83 ? 15.066 -0.573 -17.546 1.00 90.00 83 GLU A CA 1
ATOM 681 C C . GLU A 1 83 ? 14.618 -1.835 -16.789 1.00 90.00 83 GLU A C 1
ATOM 683 O O . GLU A 1 83 ? 14.915 -2.954 -17.209 1.00 90.00 83 GLU A O 1
ATOM 688 N N . TYR A 1 84 ? 13.829 -1.685 -15.721 1.00 86.88 84 TYR A N 1
ATOM 689 C CA . TYR A 1 84 ? 13.334 -2.829 -14.944 1.00 86.88 84 TYR A CA 1
ATOM 690 C C . TYR A 1 84 ? 12.370 -3.720 -15.733 1.00 86.88 84 TYR A C 1
ATOM 692 O O . TYR A 1 84 ? 12.300 -4.924 -15.472 1.00 86.88 84 TYR A O 1
ATOM 700 N N . PHE A 1 85 ? 11.623 -3.150 -16.683 1.00 83.88 85 PHE A N 1
ATOM 701 C CA . PHE A 1 85 ? 10.741 -3.912 -17.561 1.00 83.88 85 PHE A CA 1
ATOM 702 C C . PHE A 1 85 ? 11.534 -4.768 -18.555 1.00 83.88 85 PHE A C 1
ATOM 704 O O . PHE A 1 85 ? 11.298 -5.971 -18.643 1.00 83.88 85 PHE A O 1
ATOM 711 N N . TYR A 1 86 ? 12.498 -4.177 -19.267 1.00 87.06 86 TYR A N 1
ATOM 712 C CA . TYR A 1 86 ? 13.298 -4.892 -20.266 1.00 87.06 86 TYR A CA 1
ATOM 713 C C . TYR A 1 86 ? 14.248 -5.923 -19.650 1.00 87.06 86 TYR A C 1
ATOM 715 O O . TYR A 1 86 ? 14.537 -6.935 -20.284 1.00 87.06 86 TYR A O 1
ATOM 723 N N . ASN A 1 87 ? 14.678 -5.707 -18.406 1.00 88.50 87 ASN A N 1
ATOM 724 C CA . ASN A 1 87 ? 15.571 -6.619 -17.693 1.00 88.50 87 ASN A CA 1
ATOM 725 C C . ASN A 1 87 ? 14.843 -7.753 -16.928 1.00 88.50 87 ASN A C 1
ATOM 727 O O . ASN A 1 87 ? 15.499 -8.485 -16.194 1.00 88.50 87 ASN A O 1
ATOM 731 N N . ASP A 1 88 ? 13.508 -7.888 -17.028 1.00 82.31 88 ASP A N 1
ATOM 732 C CA . ASP A 1 88 ? 12.655 -8.804 -16.218 1.00 82.31 88 ASP A CA 1
ATOM 733 C C . ASP A 1 88 ? 12.860 -8.682 -14.685 1.00 82.31 88 ASP A C 1
ATOM 735 O O . ASP A 1 88 ? 12.407 -9.512 -13.894 1.00 82.31 88 ASP A O 1
ATOM 739 N N . ALA A 1 89 ? 13.487 -7.592 -14.236 1.00 81.69 89 ALA A N 1
ATOM 740 C CA . ALA A 1 89 ? 13.776 -7.301 -12.833 1.00 81.69 89 ALA A CA 1
ATOM 741 C C . ALA A 1 89 ? 12.567 -6.691 -12.094 1.00 81.69 89 ALA A C 1
ATOM 743 O O . ALA A 1 89 ? 12.593 -6.464 -10.882 1.00 81.69 89 ALA A O 1
ATOM 744 N N . GLY A 1 90 ? 11.455 -6.455 -12.799 1.00 76.25 90 GLY A N 1
ATOM 745 C CA . GLY A 1 90 ? 10.212 -5.971 -12.200 1.00 76.25 90 GLY A CA 1
ATOM 746 C C . GLY A 1 90 ? 9.589 -6.924 -11.171 1.00 76.25 90 GLY A C 1
ATOM 747 O O . GLY A 1 90 ? 8.730 -6.502 -10.398 1.00 76.25 90 GLY A O 1
ATOM 748 N N . LYS A 1 91 ? 10.015 -8.194 -11.119 1.00 79.56 91 LYS A N 1
ATOM 749 C CA . LYS A 1 91 ? 9.537 -9.167 -10.122 1.00 79.56 91 LYS A CA 1
ATOM 750 C C . LYS A 1 91 ? 10.040 -8.873 -8.711 1.00 79.56 91 LYS A C 1
ATOM 752 O O . LYS A 1 91 ? 9.286 -9.136 -7.774 1.00 79.56 91 LYS A O 1
ATOM 757 N N . ASP A 1 92 ? 11.227 -8.296 -8.567 1.00 84.50 92 ASP A N 1
ATOM 758 C CA . ASP A 1 92 ? 11.847 -8.010 -7.264 1.00 84.50 92 ASP A CA 1
ATOM 759 C C . ASP A 1 92 ? 11.520 -6.601 -6.763 1.00 84.50 92 ASP A C 1
ATOM 761 O O . ASP A 1 92 ? 11.508 -6.324 -5.562 1.00 84.50 92 ASP A O 1
ATOM 765 N N . MET A 1 93 ? 11.168 -5.720 -7.694 1.00 83.56 93 MET A N 1
ATOM 766 C CA . MET A 1 93 ? 10.727 -4.366 -7.406 1.00 83.56 93 MET A CA 1
ATOM 767 C C . MET A 1 93 ? 9.222 -4.274 -7.198 1.00 83.56 93 MET A C 1
ATOM 769 O O . MET A 1 93 ? 8.443 -5.170 -7.520 1.00 83.56 93 MET A O 1
ATOM 773 N N . SER A 1 94 ? 8.791 -3.126 -6.694 1.00 79.25 94 SER A N 1
ATOM 774 C CA . SER A 1 94 ? 7.405 -2.713 -6.530 1.00 79.25 94 SER A CA 1
ATOM 775 C C . SER A 1 94 ? 6.686 -2.518 -7.893 1.00 79.25 94 SER A C 1
ATOM 777 O O . SER A 1 94 ? 5.897 -1.600 -8.077 1.00 79.2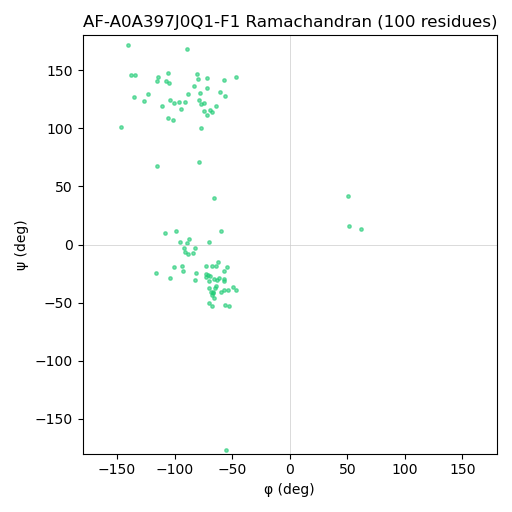5 94 SER A O 1
ATOM 779 N N . LEU A 1 95 ? 6.913 -3.367 -8.897 1.00 77.81 95 LEU A N 1
ATOM 780 C CA . LEU A 1 95 ? 6.260 -3.309 -10.204 1.00 77.81 95 LEU A CA 1
ATOM 781 C C . LEU A 1 95 ? 5.208 -4.407 -10.331 1.00 77.81 95 LEU A C 1
ATOM 783 O O . LEU A 1 95 ? 5.387 -5.544 -9.894 1.00 77.81 95 LEU A O 1
ATOM 787 N N . LYS A 1 96 ? 4.071 -4.049 -10.930 1.00 71.56 96 LYS A N 1
ATOM 788 C CA . LYS A 1 96 ? 3.007 -4.993 -11.253 1.00 71.56 96 LYS A CA 1
ATOM 789 C C . LYS A 1 96 ? 2.695 -4.850 -12.729 1.00 71.56 96 LYS A C 1
ATOM 791 O O . LYS A 1 96 ? 2.380 -3.753 -13.182 1.00 71.56 96 LYS A O 1
ATOM 796 N N . ASN A 1 97 ? 2.799 -5.955 -13.456 1.00 70.56 97 ASN A N 1
ATOM 797 C CA . ASN A 1 97 ? 2.320 -6.012 -14.824 1.00 70.56 97 ASN A CA 1
ATOM 798 C C . ASN A 1 97 ? 0.788 -6.018 -14.772 1.00 70.56 97 ASN A C 1
ATOM 800 O O . ASN A 1 97 ? 0.182 -6.947 -14.232 1.00 70.56 97 ASN A O 1
ATOM 804 N N . ILE A 1 98 ? 0.181 -4.932 -15.233 1.00 69.50 98 ILE A N 1
ATOM 805 C CA . ILE A 1 98 ? -1.266 -4.765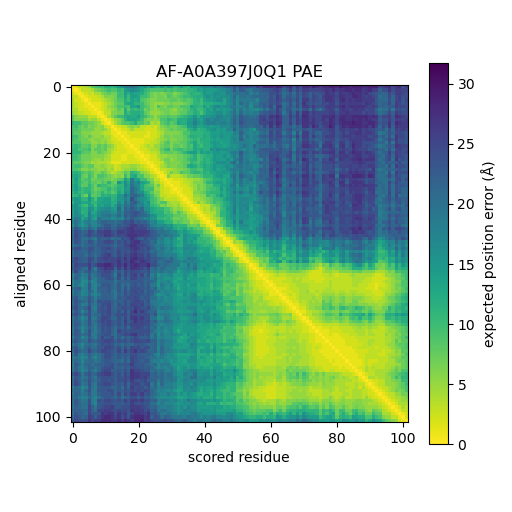 -15.318 1.00 69.50 98 ILE A CA 1
ATOM 806 C C . ILE A 1 98 ? -1.547 -4.452 -16.780 1.00 69.50 98 ILE A C 1
ATOM 808 O O . ILE A 1 98 ? -0.902 -3.577 -17.356 1.00 69.50 98 ILE A O 1
ATOM 812 N N . SER A 1 99 ? -2.489 -5.174 -17.380 1.00 64.88 99 SER A N 1
ATOM 813 C CA . SER A 1 99 ? -2.949 -4.872 -18.731 1.00 64.88 99 SER A CA 1
ATOM 814 C C . SER A 1 99 ? -3.448 -3.432 -18.784 1.00 64.88 99 SER A C 1
ATOM 816 O O . SER A 1 99 ? -4.281 -3.035 -17.965 1.00 64.88 99 SER A O 1
ATOM 818 N N . ASN A 1 100 ? -2.943 -2.656 -19.742 1.00 61.78 100 ASN A N 1
ATOM 819 C CA . ASN A 1 100 ? -3.512 -1.348 -20.012 1.00 61.78 100 ASN A CA 1
ATOM 820 C C . ASN A 1 100 ? -4.904 -1.558 -20.625 1.00 61.78 100 ASN A C 1
ATOM 822 O O . ASN A 1 100 ? -5.021 -2.185 -21.675 1.00 61.78 100 ASN A O 1
ATOM 826 N N . TYR A 1 101 ? -5.945 -1.115 -19.920 1.00 56.59 101 TYR A N 1
ATOM 827 C CA . TYR A 1 101 ? -7.339 -1.222 -20.364 1.00 56.59 101 TYR A CA 1
ATOM 828 C C . TYR A 1 101 ? -7.792 -0.005 -21.192 1.00 56.59 101 TYR A C 1
ATOM 830 O O . TYR A 1 101 ? -8.960 0.048 -21.576 1.00 56.59 101 TYR A O 1
ATOM 838 N N . PHE A 1 102 ? -6.896 0.962 -21.429 1.00 43.91 102 PHE A N 1
ATOM 839 C CA . PHE A 1 102 ? -7.133 2.158 -22.241 1.00 43.91 102 PHE A CA 1
ATOM 840 C C . PHE A 1 102 ? -6.647 1.982 -23.679 1.00 43.91 102 PHE A C 1
ATOM 842 O O . PHE A 1 102 ? -5.548 1.408 -23.863 1.00 43.91 102 PHE A O 1
#

Foldseek 3Di:
DCVLCVQQPPPAHDWDQDPNDTDGDRDDPVNSLCPDPVSVVVCLPDDDLPDCQFRPFWKAFSVCRNPPDPPDTDTDDPVVVVVCVVVVVLVGINDDDDDDPD

Sequence (102 aa):
MKFLLDPLFAKKGIDLEVDNETYWFFPRISTIICDWPEAATFSLVYKSTNSNFPYHFCLISKTLLSNTDLSDITFRNNENMQEYFYNDAGKDMSLKNISNYF

Nearest PDB structures (foldseek):
  2quy-assembly2_H  TM=2.637E-01  e=8.123E+00  unclassified

pLDDT: mean 70.53, std 13.51, range [40.88, 91.19]

Solvent-accessible surface area (backbone atoms only — not comparable to full-atom values): 6626 Å² total; per-residue (Å²): 112,69,83,79,49,51,62,69,71,41,92,57,62,47,76,44,79,53,96,94,39,79,44,80,42,69,75,48,71,66,59,62,45,50,71,32,76,74,37,57,75,66,48,89,82,58,75,59,87,81,54,87,68,52,57,90,60,42,50,44,47,56,93,48,70,73,55,83,78,72,87,85,69,43,70,63,49,74,66,60,53,47,51,32,56,78,66,67,48,30,80,56,31,40,54,75,96,67,85,78,90,122

Radius of gyration: 18.31 Å; Cα contacts (8 Å, |Δi|>4): 85; chains: 1; bounding box: 40×26×46 Å

Secondary structure (DSSP, 8-state):
-HHHHGGGS-SS-EEEEETTEEEEE---HHHHHHT-HHHHHH-TT---TT--SPPSSEE-BGGGTT----TTPEEP-HHHHHHHHHTTGGGTBT--------